Protein AF-A0A7R7GHZ4-F1 (afdb_monomer_lite)

Sequence (107 aa):
MAALLIYTATTDADGTLGGLQREGMPERIGSTFHAAIRAMEWCSSDPLCIEGAMATAQGLSLAACHACLLAPETSCEEFNSLLDRAMLVGTPDAPEIGFFTSILKGD

Structure (mmCIF, N/CA/C/O backbone):
data_AF-A0A7R7GHZ4-F1
#
_entry.id   AF-A0A7R7GHZ4-F1
#
loop_
_atom_site.group_PDB
_atom_site.id
_atom_site.type_symbol
_atom_site.label_atom_id
_atom_site.label_alt_id
_atom_site.label_comp_id
_atom_site.label_asym_id
_atom_site.label_entity_id
_atom_site.label_seq_id
_atom_site.pdbx_PDB_ins_code
_atom_site.Cartn_x
_atom_site.Cartn_y
_atom_site.Cartn_z
_atom_site.occupancy
_atom_site.B_iso_or_equiv
_atom_site.auth_seq_id
_atom_site.auth_comp_id
_atom_site.auth_asym_id
_atom_site.auth_atom_id
_atom_site.pdbx_PDB_model_num
ATOM 1 N N . MET A 1 1 ? -9.765 -16.933 5.342 1.00 57.50 1 MET A N 1
ATOM 2 C CA . MET A 1 1 ? -10.580 -15.699 5.293 1.00 57.50 1 MET A CA 1
ATOM 3 C C . MET A 1 1 ? -9.935 -14.715 6.256 1.00 57.50 1 MET A C 1
ATOM 5 O O . MET A 1 1 ? -9.653 -15.132 7.372 1.00 57.50 1 MET A O 1
ATOM 9 N N . ALA A 1 2 ? -9.617 -13.495 5.820 1.00 85.06 2 ALA A N 1
ATOM 10 C CA . ALA A 1 2 ? -8.955 -12.475 6.641 1.00 85.06 2 ALA A CA 1
ATOM 11 C C . ALA A 1 2 ? -9.908 -11.294 6.883 1.00 85.06 2 ALA A C 1
ATOM 13 O O . ALA A 1 2 ? -10.791 -11.049 6.062 1.00 85.06 2 ALA A O 1
ATOM 14 N N . ALA A 1 3 ? -9.741 -10.587 8.001 1.00 84.06 3 ALA A N 1
ATOM 15 C CA . ALA A 1 3 ? -10.521 -9.404 8.358 1.00 84.06 3 ALA A CA 1
ATOM 16 C C . ALA A 1 3 ? -9.602 -8.325 8.947 1.00 84.06 3 ALA A C 1
ATOM 18 O O . ALA A 1 3 ? -8.593 -8.651 9.572 1.00 84.06 3 ALA A O 1
ATOM 19 N N . LEU A 1 4 ? -9.970 -7.055 8.761 1.00 83.25 4 LEU A N 1
ATOM 20 C CA . LEU A 1 4 ? -9.281 -5.898 9.331 1.00 83.25 4 LEU A CA 1
ATOM 21 C C . LEU A 1 4 ? -10.152 -5.287 10.436 1.00 83.25 4 LEU A C 1
ATOM 23 O O . LEU A 1 4 ? -11.319 -4.977 10.197 1.00 83.25 4 LEU A O 1
ATOM 27 N N . LEU A 1 5 ? -9.588 -5.099 11.630 1.00 84.38 5 LEU A N 1
ATOM 28 C CA . LEU A 1 5 ? -10.246 -4.406 12.738 1.00 84.38 5 LEU A CA 1
ATOM 29 C C . LEU A 1 5 ? -9.640 -3.012 12.901 1.00 84.38 5 LEU A C 1
ATOM 31 O O . LEU A 1 5 ? -8.476 -2.881 13.273 1.00 84.38 5 LEU A O 1
ATOM 35 N N . ILE A 1 6 ? -10.448 -1.979 12.669 1.00 81.62 6 ILE A N 1
ATOM 36 C CA . ILE A 1 6 ? -10.075 -0.587 12.933 1.00 81.62 6 ILE A CA 1
ATOM 37 C C . ILE A 1 6 ? -10.665 -0.193 14.284 1.00 81.62 6 ILE A C 1
ATOM 39 O O . ILE A 1 6 ? -11.884 -0.173 14.458 1.00 81.62 6 ILE A O 1
ATOM 43 N N . TYR A 1 7 ? -9.801 0.122 15.242 1.00 81.88 7 TYR A N 1
ATOM 44 C CA . TYR A 1 7 ? -10.196 0.594 16.564 1.00 81.88 7 TYR A CA 1
ATOM 45 C C . TYR A 1 7 ? -9.227 1.674 17.043 1.00 81.88 7 TYR A C 1
ATOM 47 O O . TYR A 1 7 ? -8.093 1.764 16.581 1.00 81.88 7 TYR A O 1
ATOM 55 N N . THR A 1 8 ? -9.677 2.496 17.983 1.00 79.88 8 THR A N 1
ATOM 56 C CA . THR A 1 8 ? -8.851 3.521 18.626 1.00 79.88 8 THR A CA 1
ATOM 57 C C . THR A 1 8 ? -8.747 3.195 20.106 1.00 79.88 8 THR A C 1
ATOM 59 O O . THR A 1 8 ? -9.771 3.021 20.771 1.00 79.88 8 THR A O 1
ATOM 62 N N . ALA A 1 9 ? -7.525 3.086 20.625 1.00 71.31 9 ALA A N 1
ATOM 63 C CA . ALA A 1 9 ? -7.297 2.814 22.036 1.00 71.31 9 ALA A CA 1
ATOM 64 C C . ALA A 1 9 ? -7.454 4.107 22.854 1.00 71.31 9 ALA A C 1
ATOM 66 O O . ALA A 1 9 ? -6.620 4.997 22.771 1.00 71.31 9 ALA A O 1
ATOM 67 N N . THR A 1 10 ? -8.502 4.149 23.683 1.00 64.12 10 THR A N 1
ATOM 68 C CA . THR A 1 10 ? -8.779 5.163 24.723 1.00 64.12 10 THR A CA 1
ATOM 69 C C . THR A 1 10 ? -9.083 6.595 24.241 1.00 64.12 10 THR A C 1
ATOM 71 O O . THR A 1 10 ? -8.687 7.024 23.164 1.00 64.12 10 THR A O 1
ATOM 74 N N . THR A 1 11 ? -9.840 7.333 25.055 1.00 59.22 11 THR A N 1
ATOM 75 C CA . THR A 1 11 ? -9.938 8.798 25.005 1.00 59.22 11 THR A CA 1
ATOM 76 C C . THR A 1 11 ? -8.931 9.360 26.006 1.00 59.22 11 THR A C 1
ATOM 78 O O . THR A 1 11 ? -9.234 9.429 27.198 1.00 59.22 11 THR A O 1
ATOM 81 N N . ASP A 1 12 ? -7.729 9.704 25.563 1.00 60.38 12 ASP A N 1
ATOM 82 C CA . ASP A 1 12 ? -6.770 10.473 26.353 1.00 60.38 12 ASP A CA 1
ATOM 83 C C . ASP A 1 12 ? -6.995 11.986 26.166 1.00 60.38 12 ASP A C 1
ATOM 85 O O . ASP A 1 12 ? -7.823 12.437 25.369 1.00 60.38 12 ASP A O 1
ATOM 89 N N . ALA A 1 13 ? -6.329 12.788 26.999 1.00 56.69 13 ALA A N 1
ATOM 90 C CA . ALA A 1 13 ? -6.589 14.222 27.144 1.00 56.69 13 ALA A CA 1
ATOM 91 C C . ALA A 1 13 ? -6.185 15.071 25.918 1.00 56.69 13 ALA A C 1
ATOM 93 O O . ALA A 1 13 ? -6.602 16.226 25.831 1.00 56.69 13 ALA A O 1
ATOM 94 N N . ASP A 1 14 ? -5.435 14.498 24.970 1.00 63.31 14 ASP A N 1
ATOM 95 C CA . ASP A 1 14 ? -4.867 15.194 23.806 1.00 63.31 14 ASP A CA 1
ATOM 96 C C . ASP A 1 14 ? -5.714 15.069 22.522 1.00 63.31 14 ASP A C 1
ATOM 98 O O . ASP A 1 14 ? -5.393 15.674 21.498 1.00 63.31 14 ASP A O 1
ATOM 102 N N . GLY A 1 15 ? -6.853 14.370 22.581 1.00 60.00 15 GLY A N 1
ATO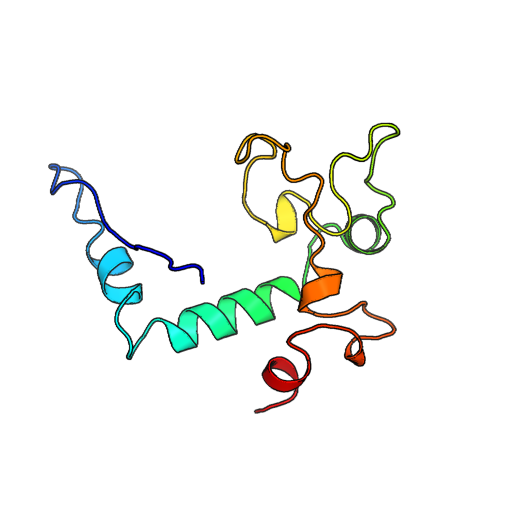M 103 C CA . GLY A 1 15 ? -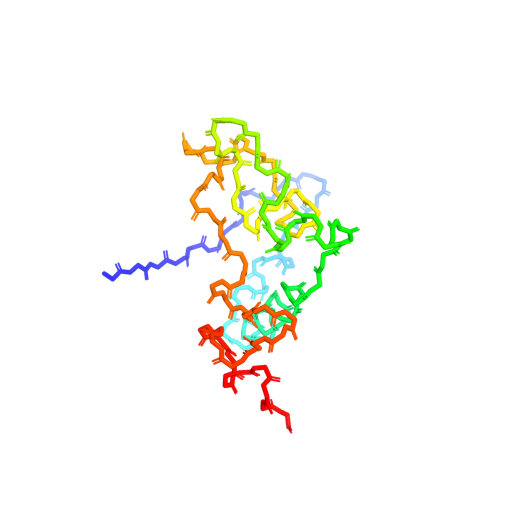7.876 14.400 21.536 1.00 60.00 15 GLY A CA 1
ATOM 104 C C . GLY A 1 15 ? -8.362 13.022 21.104 1.00 60.00 15 GLY A C 1
ATOM 105 O O . GLY A 1 15 ? -7.657 12.023 21.144 1.00 60.00 15 GLY A O 1
ATOM 106 N N . THR A 1 16 ? -9.611 12.952 20.644 1.00 68.06 16 THR A N 1
ATOM 107 C CA . THR A 1 16 ? -10.177 11.683 20.185 1.00 68.06 16 THR A CA 1
ATOM 108 C C . THR A 1 16 ? -9.708 11.385 18.760 1.00 68.06 16 THR A C 1
ATOM 110 O O . THR A 1 16 ? -10.070 12.115 17.836 1.00 68.06 16 THR A O 1
ATOM 113 N N . LEU A 1 17 ? -9.057 10.242 18.527 1.00 73.56 17 LEU A N 1
ATOM 114 C CA . LEU A 1 17 ? -8.887 9.664 17.180 1.00 73.56 17 LEU A CA 1
ATOM 115 C C . LEU A 1 17 ? -10.220 9.165 16.573 1.00 73.56 17 LEU A C 1
ATOM 117 O O . LEU A 1 17 ? -10.237 8.382 15.627 1.00 73.56 17 LEU A O 1
ATOM 121 N N . GLY A 1 18 ? -11.369 9.631 17.077 1.00 77.44 18 GLY A N 1
ATOM 122 C CA . GLY A 1 18 ? -12.702 9.216 16.639 1.00 77.44 18 GLY A CA 1
ATOM 123 C C . GLY A 1 18 ? -12.980 9.487 15.157 1.00 77.44 18 GLY A C 1
ATOM 124 O O . GLY A 1 18 ? -13.809 8.806 14.563 1.00 77.44 18 GLY A O 1
ATOM 125 N N . GLY A 1 19 ? -12.268 10.431 14.528 1.00 82.12 19 GLY A N 1
ATOM 126 C CA . GLY A 1 19 ? -12.291 10.602 13.071 1.00 82.12 19 GLY A CA 1
ATOM 127 C C . GLY A 1 19 ? -11.784 9.364 12.324 1.00 82.12 19 GLY A C 1
ATOM 128 O O . GLY A 1 19 ? -12.416 8.934 11.366 1.00 82.12 19 GLY A O 1
ATOM 129 N N . LEU A 1 20 ? -10.717 8.732 12.820 1.00 81.44 20 LEU A N 1
ATOM 130 C CA . LEU A 1 20 ? -10.136 7.525 12.231 1.00 81.44 20 LEU A CA 1
ATOM 131 C C . LEU A 1 20 ? -11.059 6.313 12.396 1.00 81.44 20 LEU A C 1
ATOM 133 O O . LEU A 1 20 ? -11.286 5.570 11.447 1.00 81.44 20 LEU A O 1
ATOM 137 N N . GLN A 1 21 ? -11.670 6.155 13.576 1.00 85.38 21 GLN A N 1
ATOM 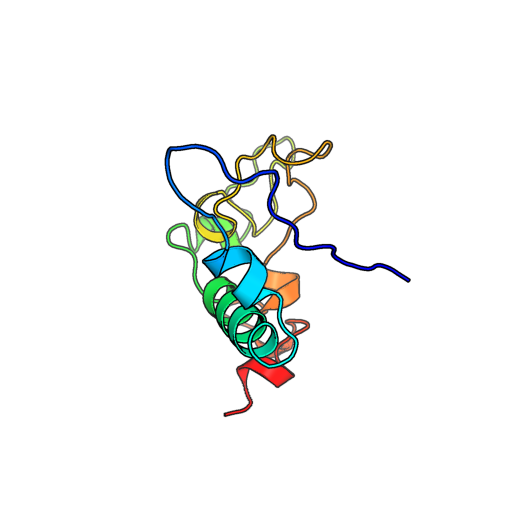138 C CA . GLN A 1 21 ? -12.696 5.129 13.791 1.00 85.38 21 GLN A CA 1
ATOM 139 C C . GLN A 1 21 ? -13.895 5.325 12.849 1.00 85.38 21 GLN A C 1
ATOM 141 O O . GLN A 1 21 ? -14.434 4.354 12.321 1.00 85.38 21 GLN A O 1
ATOM 146 N N . ARG A 1 22 ? -14.285 6.579 12.590 1.00 86.81 22 ARG A N 1
ATOM 147 C CA . ARG A 1 22 ? -15.363 6.921 11.655 1.00 86.81 22 ARG A CA 1
ATOM 148 C C . ARG A 1 22 ? -15.011 6.617 10.197 1.00 86.81 22 ARG A C 1
ATOM 150 O O . ARG A 1 22 ? -15.916 6.306 9.432 1.00 86.81 22 ARG A O 1
ATOM 157 N N . GLU A 1 23 ? -13.744 6.690 9.784 1.00 89.25 23 GLU A N 1
ATOM 158 C CA . GLU A 1 23 ? -13.324 6.226 8.446 1.00 89.25 23 GLU A CA 1
ATOM 159 C C . GLU A 1 23 ? -13.530 4.717 8.260 1.00 89.25 23 GLU A C 1
ATOM 161 O O . GLU A 1 23 ? -13.710 4.259 7.136 1.00 89.25 23 GLU A O 1
ATOM 166 N N . GLY A 1 24 ? -13.578 3.947 9.352 1.00 88.44 24 GLY A N 1
ATOM 167 C CA . GLY A 1 24 ? -13.876 2.516 9.318 1.00 88.44 24 GLY A CA 1
ATOM 168 C C . GLY A 1 24 ? -15.347 2.163 9.053 1.00 88.44 24 GLY A C 1
ATOM 169 O O . GLY A 1 24 ? -15.664 0.983 8.921 1.00 88.44 24 GLY A O 1
ATOM 170 N N . MET A 1 25 ? -16.258 3.145 8.996 1.00 90.50 25 MET A N 1
ATOM 171 C CA . MET A 1 25 ? -17.684 2.902 8.739 1.00 90.50 25 MET A CA 1
ATOM 172 C C . MET A 1 25 ? -17.924 2.440 7.289 1.00 90.50 25 MET A C 1
ATOM 174 O O . MET A 1 25 ? -17.273 2.975 6.385 1.00 90.50 25 MET A O 1
ATOM 178 N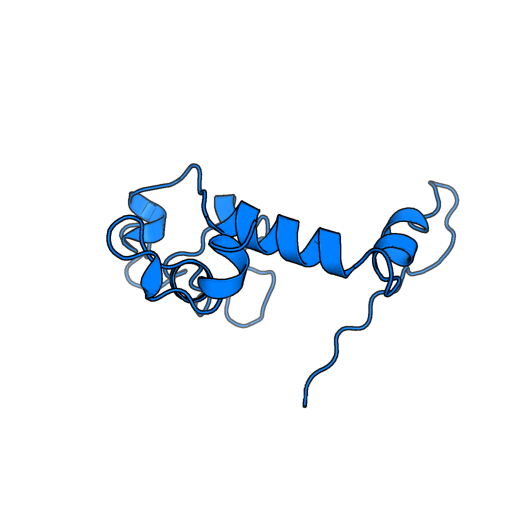 N . PRO A 1 26 ? -18.866 1.507 7.028 1.00 91.25 26 PRO A N 1
ATOM 179 C CA . PRO A 1 26 ? -19.124 0.970 5.686 1.00 91.25 26 PRO A CA 1
ATOM 180 C C . PRO A 1 26 ? -19.362 2.038 4.612 1.00 91.25 26 PRO A C 1
ATOM 182 O O . PRO A 1 26 ? -18.913 1.889 3.479 1.00 91.25 26 PRO A O 1
ATOM 185 N N . GLU A 1 27 ? -20.017 3.141 4.974 1.00 93.31 27 GLU A N 1
ATOM 186 C CA . GLU A 1 27 ? -20.358 4.235 4.062 1.00 93.31 27 GLU A CA 1
ATOM 187 C C . GLU A 1 27 ? -19.146 5.103 3.683 1.00 93.31 27 GLU A C 1
ATOM 189 O O . GLU A 1 27 ? -19.231 5.908 2.758 1.00 93.31 27 GLU A O 1
ATOM 194 N N . ARG A 1 28 ? -18.024 4.978 4.407 1.00 91.44 28 ARG A N 1
ATOM 195 C CA . ARG A 1 28 ? -16.838 5.845 4.271 1.00 91.44 28 ARG A CA 1
ATOM 196 C C . ARG A 1 28 ? -15.609 5.071 3.815 1.00 91.44 28 ARG A C 1
ATOM 198 O O . ARG A 1 28 ? -14.894 5.529 2.922 1.00 91.44 28 ARG A O 1
ATOM 205 N N . ILE A 1 29 ? -15.431 3.861 4.343 1.00 92.38 29 ILE A N 1
ATOM 206 C CA . ILE A 1 29 ? -14.240 3.035 4.134 1.00 92.38 29 ILE A CA 1
ATOM 207 C C . ILE A 1 29 ? -13.974 2.734 2.654 1.00 92.38 29 ILE A C 1
ATOM 209 O O . ILE A 1 29 ? -12.820 2.712 2.237 1.00 92.38 29 ILE A O 1
ATOM 213 N N . GLY A 1 30 ? -15.023 2.578 1.837 1.00 92.62 30 GLY A N 1
ATOM 214 C CA . GLY A 1 30 ? -14.879 2.354 0.398 1.00 92.62 30 GLY A CA 1
ATOM 215 C C . GLY A 1 30 ? -14.101 3.479 -0.287 1.00 92.62 30 GLY A C 1
ATOM 216 O O . GLY A 1 30 ? -13.128 3.215 -0.989 1.00 92.62 30 GLY A O 1
ATOM 217 N N . SER A 1 31 ? -14.466 4.738 -0.020 1.00 92.75 31 SER A N 1
ATOM 218 C CA . SER A 1 31 ? -13.781 5.904 -0.598 1.00 92.75 31 SER A CA 1
ATOM 219 C C . SER A 1 31 ? -12.307 5.977 -0.186 1.00 92.75 31 SER A C 1
ATOM 221 O O . SER A 1 31 ? -11.445 6.246 -1.022 1.00 92.75 31 SER A O 1
ATOM 223 N N . THR A 1 32 ? -12.009 5.631 1.068 1.00 91.69 32 THR A N 1
ATOM 224 C CA . THR A 1 32 ? -10.647 5.545 1.603 1.00 91.69 32 THR A CA 1
ATOM 225 C C . THR A 1 32 ? -9.833 4.463 0.900 1.00 91.69 32 THR A C 1
ATOM 227 O O . THR A 1 32 ? -8.696 4.717 0.513 1.00 91.69 32 THR A O 1
ATOM 230 N N . PHE A 1 33 ? -10.410 3.280 0.664 1.00 91.12 33 PHE A N 1
ATOM 231 C CA . PHE A 1 33 ? -9.749 2.218 -0.100 1.00 91.12 33 PHE A CA 1
ATOM 232 C C . PHE A 1 33 ? -9.474 2.629 -1.548 1.00 91.12 33 PHE A C 1
ATOM 234 O O . PHE A 1 33 ? -8.360 2.432 -2.024 1.00 91.12 33 PHE A O 1
ATOM 241 N N . HIS A 1 34 ? -10.441 3.239 -2.242 1.00 93.38 34 HIS A N 1
ATOM 242 C CA . HIS A 1 34 ? -10.226 3.736 -3.606 1.00 93.38 34 HIS A CA 1
ATOM 243 C C . HIS A 1 34 ? -9.104 4.779 -3.660 1.00 93.38 34 HIS A C 1
ATOM 245 O O . HIS A 1 34 ? -8.234 4.699 -4.526 1.00 93.38 34 HIS A O 1
ATOM 251 N N . ALA A 1 35 ? -9.097 5.732 -2.725 1.00 92.94 35 ALA A N 1
ATOM 252 C CA . ALA A 1 35 ? -8.048 6.741 -2.635 1.00 92.94 35 ALA A CA 1
ATOM 253 C C . ALA A 1 35 ? -6.676 6.119 -2.337 1.00 92.94 35 ALA A C 1
ATOM 255 O O . ALA A 1 35 ? -5.693 6.496 -2.968 1.00 92.94 35 ALA A O 1
ATOM 256 N N . ALA A 1 36 ? -6.610 5.137 -1.431 1.00 92.31 36 ALA A N 1
ATOM 257 C CA . ALA A 1 36 ? -5.378 4.419 -1.120 1.00 92.31 36 ALA A CA 1
ATOM 258 C C . ALA A 1 36 ? -4.839 3.654 -2.338 1.00 92.31 36 ALA A C 1
ATOM 260 O O . ALA A 1 36 ? -3.652 3.743 -2.625 1.00 92.31 36 ALA A O 1
ATOM 261 N N . ILE A 1 37 ? -5.699 2.962 -3.096 1.00 93.75 37 ILE A N 1
ATOM 262 C CA . ILE A 1 37 ? -5.292 2.252 -4.319 1.00 93.75 37 ILE A CA 1
ATOM 263 C C . ILE A 1 37 ? -4.761 3.241 -5.369 1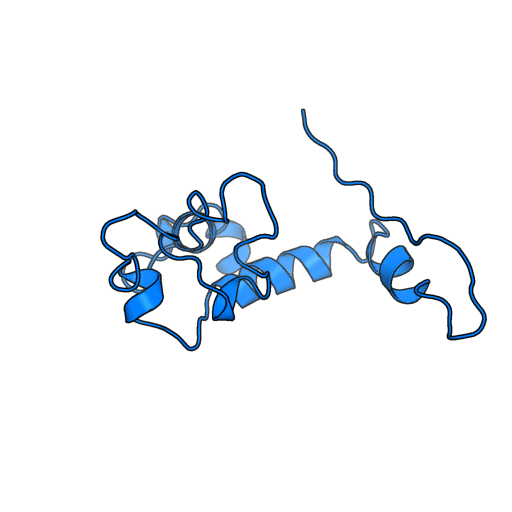.00 93.75 37 ILE A C 1
ATOM 265 O O . ILE A 1 37 ? -3.690 3.001 -5.917 1.00 93.75 37 ILE A O 1
ATOM 269 N N . ARG A 1 38 ? -5.447 4.371 -5.608 1.00 93.81 38 ARG A N 1
ATOM 270 C CA . ARG A 1 38 ? -4.962 5.413 -6.538 1.00 93.81 38 ARG A CA 1
ATOM 271 C C . ARG A 1 38 ? -3.647 6.039 -6.082 1.00 93.81 38 ARG A C 1
ATOM 273 O O . ARG A 1 38 ? -2.768 6.296 -6.895 1.00 93.81 38 ARG A O 1
ATOM 280 N N . ALA A 1 39 ? -3.466 6.251 -4.778 1.00 93.31 39 ALA A N 1
ATOM 281 C CA . ALA A 1 39 ? -2.208 6.770 -4.245 1.00 93.31 39 ALA A CA 1
ATOM 282 C C . ALA A 1 39 ? -1.020 5.849 -4.574 1.00 93.31 39 ALA A C 1
ATOM 284 O O . ALA A 1 39 ? 0.077 6.341 -4.825 1.00 93.31 39 ALA A O 1
ATOM 285 N N . MET A 1 40 ? -1.246 4.532 -4.654 1.00 93.25 40 MET A N 1
ATOM 286 C CA . MET A 1 40 ? -0.206 3.572 -5.030 1.00 93.25 40 MET A CA 1
ATOM 287 C C . MET A 1 40 ? 0.214 3.660 -6.503 1.00 93.25 40 MET A C 1
ATOM 289 O O . MET A 1 40 ? 1.252 3.089 -6.830 1.00 93.25 40 MET A O 1
ATOM 293 N N . GLU A 1 41 ? -0.511 4.369 -7.381 1.00 92.44 41 GLU A N 1
ATOM 294 C CA . GLU A 1 41 ? -0.102 4.604 -8.780 1.00 92.44 41 GLU A CA 1
ATOM 295 C C . GLU A 1 41 ? 1.169 5.463 -8.867 1.00 92.44 41 GLU A C 1
ATOM 297 O O . GLU A 1 41 ? 1.958 5.315 -9.798 1.00 92.44 41 GLU A O 1
ATOM 302 N N . TRP A 1 42 ? 1.438 6.296 -7.857 1.00 92.44 42 TRP A N 1
ATOM 303 C CA . TRP A 1 42 ? 2.555 7.239 -7.857 1.00 92.44 42 TRP A CA 1
ATOM 304 C C . TRP A 1 42 ? 3.557 6.994 -6.728 1.00 92.44 42 TRP A C 1
ATOM 306 O O . TRP A 1 42 ? 3.191 6.778 -5.575 1.00 92.44 42 TRP A O 1
ATOM 316 N N . CYS A 1 43 ? 4.848 7.099 -7.047 1.00 93.00 43 CYS A N 1
ATOM 317 C CA . CYS A 1 43 ? 5.920 7.143 -6.061 1.00 93.00 43 CYS A CA 1
ATOM 318 C C . CYS A 1 43 ? 6.934 8.223 -6.444 1.00 93.00 43 CYS A C 1
ATOM 320 O O . CYS A 1 43 ? 7.407 8.284 -7.575 1.00 93.00 43 CYS A O 1
ATOM 322 N N . SER A 1 44 ? 7.336 9.062 -5.487 1.00 93.56 44 SER A N 1
ATOM 323 C CA . SER A 1 44 ? 8.364 10.087 -5.728 1.00 93.56 44 SER A CA 1
ATOM 324 C C . SER A 1 44 ? 9.764 9.509 -5.971 1.00 93.56 44 SER A C 1
ATOM 326 O O . SER A 1 44 ? 10.662 10.240 -6.376 1.00 93.56 44 SER A O 1
ATOM 328 N N . SER A 1 45 ? 9.955 8.213 -5.705 1.00 91.62 45 SER A N 1
ATOM 329 C CA . SER A 1 45 ? 11.201 7.478 -5.956 1.00 91.62 45 SER A CA 1
ATOM 330 C C . SER A 1 45 ? 11.185 6.707 -7.281 1.00 91.62 45 SER A C 1
ATOM 332 O O . SER A 1 45 ? 12.099 5.925 -7.544 1.00 91.62 45 SER A O 1
ATOM 334 N N . ASP A 1 46 ? 10.159 6.887 -8.113 1.00 91.69 46 ASP A N 1
ATOM 335 C CA . ASP A 1 46 ? 10.169 6.342 -9.468 1.00 91.69 46 ASP A CA 1
ATOM 336 C C . ASP A 1 46 ? 11.212 7.046 -10.349 1.00 91.69 46 ASP A C 1
ATOM 338 O O . ASP A 1 46 ? 11.443 8.248 -10.189 1.00 91.69 46 ASP A O 1
ATOM 342 N N . PRO A 1 47 ? 11.854 6.320 -11.286 1.00 90.62 47 PRO A N 1
ATOM 343 C CA . PRO A 1 47 ? 11.593 4.923 -11.664 1.00 90.62 47 PRO A CA 1
ATOM 344 C C . PRO A 1 47 ? 12.320 3.877 -10.801 1.00 90.62 47 PRO A C 1
ATOM 346 O O . PRO A 1 47 ? 11.998 2.695 -10.868 1.00 90.62 47 PRO A O 1
ATOM 349 N N . LEU A 1 48 ? 13.259 4.295 -9.946 1.00 87.38 48 LEU A N 1
ATOM 350 C CA . LEU A 1 48 ? 14.117 3.381 -9.180 1.00 87.38 48 LEU A CA 1
ATOM 351 C C . LEU A 1 48 ? 13.319 2.422 -8.288 1.00 87.38 48 LEU A C 1
ATOM 353 O O . LEU A 1 48 ? 13.713 1.268 -8.111 1.00 87.38 48 LEU A O 1
ATOM 357 N N . CYS A 1 49 ? 12.212 2.904 -7.718 1.00 89.06 49 CYS A N 1
ATOM 358 C CA . CYS A 1 49 ? 11.306 2.086 -6.924 1.00 89.06 49 CYS A CA 1
ATOM 359 C C . CYS A 1 49 ? 10.616 1.026 -7.790 1.00 89.06 49 CYS A C 1
ATOM 361 O O . CYS A 1 49 ? 10.784 -0.161 -7.530 1.00 89.06 49 CYS A O 1
ATOM 363 N N . ILE A 1 50 ? 9.866 1.432 -8.820 1.00 89.88 50 ILE A N 1
ATOM 364 C CA . ILE A 1 50 ? 9.048 0.493 -9.600 1.00 89.88 50 ILE A CA 1
ATOM 365 C C . ILE A 1 50 ? 9.859 -0.478 -10.469 1.00 89.88 50 ILE A C 1
ATOM 367 O O . ILE A 1 50 ? 9.396 -1.581 -10.740 1.00 89.88 50 ILE A O 1
ATOM 371 N N . GLU A 1 51 ? 11.086 -0.121 -10.848 1.00 85.25 51 GLU A N 1
ATOM 372 C CA . GLU A 1 51 ? 12.014 -1.019 -11.549 1.00 85.25 51 GLU A CA 1
ATOM 373 C C . GLU A 1 51 ? 12.722 -2.011 -10.606 1.00 85.25 51 GLU A C 1
ATOM 375 O O . GLU A 1 51 ? 13.467 -2.877 -11.062 1.00 85.25 51 GLU A O 1
ATOM 380 N N . GLY A 1 52 ? 12.535 -1.885 -9.284 1.00 75.25 52 GLY A N 1
ATOM 381 C CA . GLY A 1 52 ? 13.229 -2.705 -8.286 1.00 75.25 52 GLY A CA 1
ATOM 382 C C . GLY A 1 52 ? 14.729 -2.409 -8.181 1.00 75.25 52 GLY A C 1
ATOM 383 O O . GLY A 1 52 ? 15.459 -3.136 -7.513 1.00 75.25 52 GLY A O 1
ATOM 384 N N . ALA A 1 53 ? 15.206 -1.328 -8.805 1.00 66.75 53 ALA A N 1
ATOM 385 C CA . ALA A 1 53 ? 16.613 -0.930 -8.810 1.00 66.75 53 ALA A CA 1
ATOM 386 C C . ALA A 1 53 ? 17.096 -0.397 -7.447 1.00 66.75 53 ALA A C 1
ATOM 388 O O . ALA A 1 53 ? 18.301 -0.310 -7.209 1.00 66.75 53 ALA A O 1
ATOM 389 N N . MET A 1 54 ? 16.171 -0.049 -6.543 1.00 61.88 54 MET A N 1
ATOM 390 C CA . MET A 1 54 ? 16.481 0.273 -5.144 1.00 61.88 54 MET A CA 1
ATOM 391 C C . MET A 1 54 ? 16.716 -0.962 -4.267 1.00 61.88 54 MET A C 1
ATOM 393 O O . MET A 1 54 ? 17.249 -0.812 -3.165 1.00 61.88 54 MET A O 1
ATOM 397 N N . ALA A 1 55 ? 16.345 -2.162 -4.727 1.00 61.59 55 ALA A N 1
ATOM 398 C CA . ALA A 1 55 ? 16.549 -3.379 -3.957 1.00 61.59 55 ALA A CA 1
ATOM 399 C C . ALA A 1 55 ? 18.057 -3.616 -3.794 1.00 61.59 55 ALA A C 1
ATOM 401 O O . ALA A 1 55 ? 18.793 -3.856 -4.754 1.00 61.59 55 ALA A O 1
ATOM 402 N N . THR A 1 56 ? 18.546 -3.518 -2.559 1.00 58.53 56 THR A N 1
ATOM 403 C CA . THR A 1 56 ? 19.939 -3.856 -2.243 1.00 58.53 56 THR A CA 1
ATOM 404 C C . THR A 1 56 ? 20.184 -5.351 -2.482 1.00 58.53 56 THR A C 1
ATOM 406 O O . THR A 1 56 ? 19.248 -6.129 -2.657 1.00 58.53 56 THR A O 1
ATOM 409 N N . ALA A 1 57 ? 21.444 -5.798 -2.430 1.00 57.16 57 ALA A N 1
ATOM 410 C CA . ALA A 1 57 ? 21.829 -7.204 -2.630 1.00 57.16 57 ALA A CA 1
ATOM 411 C C . ALA A 1 57 ? 21.107 -8.225 -1.714 1.00 57.16 57 ALA A C 1
ATOM 413 O O . ALA A 1 57 ? 21.229 -9.428 -1.924 1.00 57.16 57 ALA A O 1
ATOM 414 N N . GLN A 1 58 ? 20.377 -7.753 -0.698 1.00 57.91 58 GLN A N 1
ATOM 415 C CA . GLN A 1 58 ? 19.597 -8.543 0.257 1.00 57.91 58 GLN A CA 1
ATOM 416 C C . GLN A 1 58 ? 18.081 -8.533 -0.031 1.00 57.91 58 GLN A C 1
ATOM 418 O O . GLN A 1 58 ? 17.330 -9.121 0.738 1.00 57.91 58 GLN A O 1
ATOM 423 N N . GLY A 1 59 ? 17.620 -7.903 -1.122 1.00 55.56 59 GLY A N 1
ATOM 424 C CA . GLY A 1 59 ? 16.204 -7.902 -1.515 1.00 55.56 59 GLY A CA 1
ATOM 425 C C . GLY A 1 59 ? 15.313 -7.060 -0.600 1.00 55.56 59 GLY A C 1
ATOM 426 O O . GLY A 1 59 ? 14.152 -7.396 -0.380 1.00 55.56 59 GLY A O 1
ATOM 427 N N . LEU A 1 60 ? 15.862 -5.987 -0.027 1.00 60.78 60 LEU A N 1
ATOM 428 C CA . LEU A 1 60 ? 15.116 -5.089 0.849 1.00 60.78 60 LEU A CA 1
ATOM 429 C C . LEU A 1 60 ? 14.147 -4.258 -0.001 1.00 60.78 60 LEU A C 1
ATOM 431 O O . LEU A 1 60 ? 14.490 -3.178 -0.480 1.00 60.78 60 LEU A O 1
ATOM 435 N N . SER A 1 61 ? 12.933 -4.795 -0.135 1.00 64.38 61 SER A N 1
ATOM 436 C CA . SER A 1 61 ? 11.750 -4.246 -0.815 1.00 64.38 61 SER A CA 1
ATOM 437 C C . SER A 1 61 ? 11.807 -4.303 -2.350 1.00 64.38 61 SER A C 1
ATOM 439 O O . SER A 1 61 ? 12.772 -3.857 -2.964 1.00 64.38 61 SER A O 1
ATOM 441 N N . LEU A 1 62 ? 10.759 -4.863 -2.974 1.00 79.25 62 LEU A N 1
ATOM 442 C CA . LEU A 1 62 ? 10.551 -4.839 -4.430 1.00 79.25 62 LEU A CA 1
ATOM 443 C C . LEU A 1 62 ? 10.110 -3.422 -4.853 1.00 79.25 62 LEU A C 1
ATOM 445 O O . LEU A 1 62 ? 10.680 -2.423 -4.413 1.00 79.25 62 LEU A O 1
ATOM 449 N N . ALA A 1 63 ? 9.051 -3.287 -5.652 1.00 84.12 63 ALA A N 1
ATOM 450 C CA . ALA A 1 63 ? 8.439 -1.997 -5.964 1.00 84.12 63 ALA A CA 1
ATOM 451 C C . ALA A 1 63 ? 7.633 -1.421 -4.779 1.00 84.12 63 ALA A C 1
ATOM 453 O O . ALA A 1 63 ? 6.465 -1.057 -4.922 1.00 84.12 63 ALA A O 1
ATOM 454 N N . ALA A 1 64 ? 8.225 -1.361 -3.585 1.00 87.81 64 ALA A N 1
ATOM 455 C CA . ALA A 1 64 ? 7.587 -0.833 -2.387 1.00 87.81 64 ALA A CA 1
ATOM 456 C C . ALA A 1 64 ? 8.611 -0.186 -1.444 1.00 87.81 64 ALA A C 1
ATOM 458 O O . ALA A 1 64 ? 9.244 -0.857 -0.643 1.00 87.81 64 ALA A O 1
ATOM 459 N N . CYS A 1 65 ? 8.779 1.133 -1.520 1.00 87.44 65 CYS A N 1
ATOM 460 C CA . CYS A 1 65 ? 9.675 1.883 -0.639 1.00 87.44 65 CYS A CA 1
ATOM 461 C C . CYS A 1 65 ? 8.899 2.717 0.392 1.00 87.44 65 CYS A C 1
ATOM 463 O O . CYS A 1 65 ? 7.669 2.816 0.356 1.00 87.44 65 CYS A O 1
ATOM 465 N N . HIS A 1 66 ? 9.625 3.397 1.283 1.00 87.81 66 HIS A N 1
ATOM 466 C CA . HIS A 1 66 ? 9.023 4.317 2.249 1.00 87.81 66 HIS A CA 1
ATOM 467 C C . HIS A 1 66 ? 8.167 5.414 1.588 1.00 87.81 66 HIS A C 1
ATOM 469 O O . HIS A 1 66 ? 7.140 5.797 2.139 1.00 87.81 66 HIS A O 1
ATOM 475 N N . ALA A 1 67 ? 8.543 5.897 0.398 1.00 89.81 67 ALA A N 1
ATOM 476 C CA . ALA A 1 67 ? 7.826 6.983 -0.266 1.00 89.81 67 ALA A CA 1
ATOM 477 C C . ALA A 1 67 ? 6.421 6.590 -0.757 1.00 89.81 67 ALA A C 1
ATOM 479 O O . ALA A 1 67 ? 5.535 7.439 -0.745 1.00 89.81 67 ALA A O 1
ATOM 480 N N . CYS A 1 68 ? 6.201 5.332 -1.161 1.00 90.81 68 CYS A N 1
ATOM 481 C CA . CYS A 1 68 ? 4.870 4.858 -1.557 1.00 90.81 68 CYS A CA 1
ATOM 482 C C . CYS A 1 68 ? 4.104 4.192 -0.408 1.00 90.81 68 CYS A C 1
ATOM 484 O O . CYS A 1 68 ? 2.890 4.332 -0.332 1.00 90.81 68 CYS A O 1
ATOM 486 N N . LEU A 1 69 ? 4.786 3.474 0.491 1.00 88.12 69 LEU A N 1
ATOM 487 C CA . LEU A 1 69 ? 4.125 2.779 1.600 1.00 88.12 69 LEU A CA 1
ATOM 488 C C . LEU A 1 69 ? 3.794 3.703 2.774 1.00 88.12 69 LEU A C 1
ATOM 490 O O . LEU A 1 69 ? 2.889 3.400 3.546 1.00 88.12 69 LEU A O 1
ATOM 494 N N . LEU A 1 70 ? 4.576 4.772 2.966 1.00 88.81 70 LEU A N 1
ATOM 495 C CA . LEU A 1 70 ? 4.570 5.607 4.174 1.00 88.81 70 LEU A CA 1
ATOM 496 C C . LEU A 1 70 ? 4.725 4.804 5.481 1.00 88.81 70 LEU A C 1
ATOM 498 O O . LEU A 1 70 ? 4.384 5.281 6.562 1.00 88.81 70 LEU A O 1
ATOM 502 N N . ALA A 1 71 ? 5.282 3.595 5.392 1.00 86.81 71 ALA A N 1
ATOM 503 C CA . ALA A 1 71 ? 5.565 2.716 6.516 1.00 86.81 71 ALA A CA 1
ATOM 504 C C . ALA A 1 71 ? 7.086 2.594 6.716 1.00 86.81 71 ALA A C 1
ATOM 506 O O . ALA A 1 71 ? 7.829 2.530 5.729 1.00 86.81 71 ALA A O 1
ATOM 507 N N . PRO A 1 72 ? 7.584 2.571 7.966 1.00 85.19 72 PRO A N 1
ATOM 508 C CA . PRO A 1 72 ? 8.950 2.143 8.256 1.00 85.19 72 PRO A CA 1
ATOM 509 C C . PRO A 1 72 ? 9.198 0.716 7.757 1.00 85.19 72 PRO A C 1
ATOM 511 O O . PRO A 1 72 ? 8.305 -0.125 7.860 1.00 85.19 72 PRO A O 1
ATOM 514 N N . GLU A 1 73 ? 10.406 0.409 7.286 1.00 81.50 73 GLU A N 1
ATOM 515 C CA . GLU A 1 73 ? 10.807 -0.960 6.913 1.00 81.50 73 GLU A CA 1
ATOM 516 C C . GLU A 1 73 ? 10.526 -1.958 8.043 1.00 81.50 73 GLU A C 1
ATOM 518 O O . GLU A 1 73 ? 9.961 -3.016 7.812 1.00 81.50 73 GLU A O 1
ATOM 523 N N . THR A 1 74 ? 10.781 -1.573 9.294 1.00 85.94 74 THR A N 1
ATOM 524 C CA . THR A 1 74 ? 10.582 -2.396 10.500 1.00 85.94 74 THR A CA 1
ATOM 525 C C . THR A 1 74 ? 9.118 -2.590 10.923 1.00 85.94 74 THR A C 1
ATOM 527 O O . THR A 1 74 ? 8.857 -3.054 12.032 1.00 85.94 74 THR A O 1
ATOM 530 N N . SER A 1 75 ? 8.149 -2.220 10.079 1.00 87.75 75 SER A N 1
ATOM 531 C CA . SER A 1 75 ? 6.715 -2.300 10.404 1.00 87.75 75 SER A CA 1
ATOM 532 C C . SER A 1 75 ? 6.164 -3.725 10.408 1.00 87.75 75 SER A C 1
ATOM 534 O O . SER A 1 75 ? 5.122 -3.970 11.016 1.00 87.75 75 SER A O 1
ATOM 536 N N . CYS A 1 76 ? 6.840 -4.665 9.747 1.00 86.62 76 CYS A N 1
ATOM 537 C CA . CYS A 1 76 ? 6.526 -6.087 9.819 1.00 86.62 76 CYS A CA 1
ATOM 538 C C . CYS A 1 76 ? 7.791 -6.915 10.068 1.00 86.62 76 CYS A C 1
ATOM 540 O O . CYS A 1 76 ? 8.914 -6.445 9.887 1.00 86.62 76 CYS A O 1
ATOM 542 N N . GLU A 1 77 ? 7.596 -8.166 10.476 1.00 89.38 77 GLU A N 1
ATOM 543 C CA . GLU A 1 77 ? 8.671 -9.129 10.755 1.00 89.38 77 GLU A CA 1
ATOM 544 C C . GLU A 1 77 ? 9.533 -9.472 9.528 1.00 89.38 77 GLU A C 1
ATOM 546 O O . GLU A 1 77 ? 10.690 -9.853 9.678 1.00 89.38 77 GLU A O 1
ATOM 551 N N . GLU A 1 78 ? 8.998 -9.243 8.326 1.00 86.19 78 GLU A N 1
ATOM 552 C CA . GLU A 1 78 ? 9.677 -9.444 7.040 1.00 86.19 78 GLU A CA 1
ATOM 553 C C . GLU A 1 78 ? 10.289 -8.152 6.474 1.00 86.19 78 GLU A C 1
ATOM 555 O O . GLU A 1 78 ? 10.662 -8.092 5.302 1.00 86.19 78 GLU A O 1
ATOM 560 N N . PHE A 1 79 ? 10.364 -7.086 7.277 1.00 83.94 79 PHE A N 1
ATOM 561 C CA . PHE A 1 79 ? 10.958 -5.798 6.904 1.00 83.94 79 PHE A CA 1
ATOM 562 C C . PHE A 1 79 ? 10.381 -5.176 5.614 1.00 83.94 79 PHE A C 1
ATOM 564 O O . PHE A 1 79 ? 11.098 -4.557 4.831 1.00 83.94 79 PHE A O 1
ATOM 571 N N . ASN A 1 80 ? 9.086 -5.390 5.352 1.00 83.75 80 ASN A N 1
ATOM 572 C CA . ASN A 1 80 ? 8.372 -5.008 4.124 1.00 83.75 80 ASN A CA 1
ATOM 573 C C . ASN A 1 80 ? 8.962 -5.582 2.814 1.00 83.75 80 ASN A C 1
ATOM 575 O O . ASN A 1 80 ? 8.573 -5.154 1.728 1.00 83.75 80 ASN A O 1
ATOM 579 N N . SER A 1 81 ? 9.852 -6.576 2.890 1.00 82.69 81 SER A N 1
ATOM 580 C CA . SER A 1 81 ? 10.595 -7.105 1.734 1.00 82.69 81 SER A CA 1
ATOM 581 C C . SER A 1 81 ? 9.719 -7.784 0.675 1.00 82.69 81 SER A C 1
ATOM 583 O O . SER A 1 81 ? 10.071 -7.803 -0.501 1.00 82.69 81 SER A O 1
ATOM 585 N N . LEU A 1 82 ? 8.556 -8.302 1.079 1.00 85.00 82 LEU A N 1
ATOM 586 C CA . LEU A 1 82 ? 7.617 -9.022 0.212 1.00 85.00 82 LEU A CA 1
ATOM 587 C C . LEU A 1 82 ? 6.543 -8.122 -0.420 1.00 85.00 82 LEU A C 1
ATOM 589 O O . LEU A 1 82 ? 5.614 -8.629 -1.049 1.00 85.00 82 LEU A O 1
ATOM 593 N N . LEU A 1 83 ? 6.620 -6.804 -0.222 1.00 88.25 83 LEU A N 1
ATOM 594 C CA . LEU A 1 83 ? 5.644 -5.859 -0.758 1.00 88.25 83 LEU A CA 1
ATOM 595 C C . LEU A 1 83 ? 6.061 -5.369 -2.148 1.00 88.25 83 LEU A C 1
ATOM 597 O O . LEU A 1 83 ? 7.218 -5.029 -2.384 1.00 88.25 83 LEU A O 1
ATOM 601 N N . ASP A 1 84 ? 5.084 -5.290 -3.048 1.00 89.75 84 ASP A N 1
ATOM 602 C CA . ASP A 1 84 ? 5.244 -4.819 -4.422 1.00 89.75 84 ASP A CA 1
ATOM 603 C C . ASP A 1 84 ? 3.976 -4.054 -4.829 1.00 89.75 84 ASP A C 1
ATOM 605 O O . ASP A 1 84 ? 2.891 -4.635 -4.923 1.00 89.75 84 ASP A O 1
ATOM 609 N N . ARG A 1 85 ? 4.082 -2.738 -5.058 1.00 92.12 85 ARG A N 1
ATOM 610 C CA . ARG A 1 85 ? 2.917 -1.948 -5.476 1.00 92.12 85 ARG A CA 1
ATOM 611 C C . ARG A 1 85 ? 2.509 -2.210 -6.921 1.00 92.12 85 ARG A C 1
ATOM 613 O O . ARG A 1 85 ? 1.327 -2.074 -7.223 1.00 92.12 85 ARG A O 1
ATOM 620 N N . ALA A 1 86 ? 3.425 -2.627 -7.795 1.00 92.75 86 ALA A N 1
ATOM 621 C CA . ALA A 1 86 ? 3.097 -2.972 -9.175 1.00 92.75 86 ALA A CA 1
ATOM 622 C C . ALA A 1 86 ? 2.169 -4.197 -9.244 1.00 92.75 86 ALA A C 1
ATOM 624 O O . ALA A 1 86 ? 1.348 -4.290 -10.152 1.00 92.75 86 ALA A O 1
ATOM 625 N N . MET A 1 87 ? 2.180 -5.077 -8.235 1.00 92.94 87 MET A N 1
ATOM 626 C CA . MET A 1 87 ? 1.151 -6.118 -8.092 1.00 92.94 87 MET A CA 1
ATOM 627 C C . MET A 1 87 ? -0.267 -5.524 -7.974 1.00 92.94 87 MET A C 1
ATOM 629 O O . MET A 1 87 ? -1.235 -6.109 -8.461 1.00 92.94 87 MET A O 1
ATOM 633 N N . LEU A 1 88 ? -0.408 -4.362 -7.330 1.00 93.88 88 LEU A N 1
ATOM 634 C CA . LEU A 1 88 ? -1.699 -3.713 -7.096 1.00 93.88 88 LEU A CA 1
ATOM 635 C C . LEU A 1 88 ? -2.147 -2.874 -8.296 1.00 93.88 88 LEU A C 1
ATOM 637 O O . LEU A 1 88 ? -3.299 -2.989 -8.717 1.00 93.88 88 LEU A O 1
ATOM 641 N N . VAL A 1 89 ? -1.245 -2.048 -8.836 1.00 94.56 89 VAL A N 1
ATOM 642 C CA . VAL A 1 89 ? -1.570 -0.999 -9.824 1.00 94.56 89 VAL A CA 1
ATOM 643 C C . VAL A 1 89 ? -0.966 -1.224 -11.216 1.00 94.56 89 VAL A C 1
ATOM 645 O O . VAL A 1 89 ? -1.305 -0.507 -12.151 1.00 94.56 89 VAL A O 1
ATOM 648 N N . GLY A 1 90 ? -0.122 -2.243 -11.382 1.00 94.12 90 GLY A N 1
ATOM 649 C CA . GLY A 1 90 ? 0.643 -2.495 -12.604 1.00 94.12 90 GLY A CA 1
ATOM 650 C C . GLY A 1 90 ? 1.921 -1.657 -12.678 1.00 94.12 90 GLY A C 1
ATOM 651 O O . GLY A 1 90 ? 2.272 -0.936 -11.744 1.00 94.12 90 GLY A O 1
ATOM 652 N N . THR A 1 91 ? 2.641 -1.771 -13.791 1.00 92.50 91 THR A N 1
ATOM 653 C CA . THR A 1 91 ? 3.799 -0.911 -14.089 1.00 92.50 91 THR A CA 1
ATOM 654 C C . THR A 1 91 ? 3.383 0.241 -15.009 1.00 92.50 91 THR A C 1
ATOM 656 O O . THR A 1 91 ? 2.330 0.150 -15.644 1.00 92.50 91 THR A O 1
ATOM 659 N N . PRO A 1 92 ? 4.194 1.310 -15.144 1.00 90.38 92 PRO A N 1
ATOM 6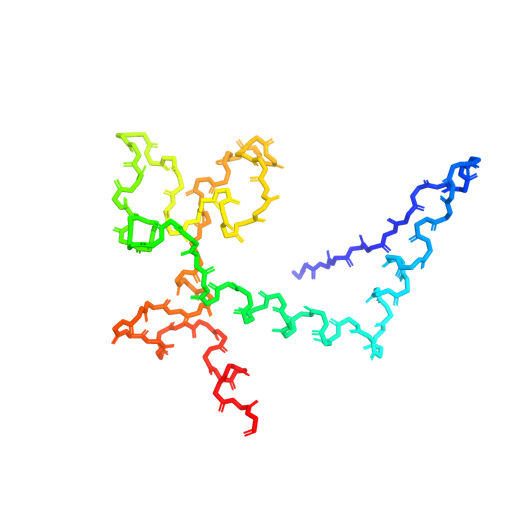60 C CA . PRO A 1 92 ? 3.890 2.404 -16.070 1.00 90.38 92 PRO A CA 1
ATOM 661 C C . PRO A 1 92 ? 3.664 1.947 -17.521 1.00 90.38 92 PRO A C 1
ATOM 663 O O . PRO A 1 92 ? 2.803 2.496 -18.206 1.00 90.38 92 PRO A O 1
ATOM 666 N N . ASP A 1 93 ? 4.395 0.921 -17.967 1.00 92.31 93 ASP A N 1
ATOM 667 C CA . ASP A 1 93 ? 4.294 0.376 -19.328 1.00 92.31 93 ASP A CA 1
ATOM 668 C C . ASP A 1 93 ? 3.183 -0.673 -19.493 1.00 92.31 93 ASP A C 1
ATOM 670 O O . ASP A 1 93 ? 2.753 -0.939 -20.614 1.00 92.31 93 ASP A O 1
ATOM 674 N N . ALA A 1 94 ? 2.729 -1.279 -18.393 1.00 93.81 94 ALA A N 1
ATOM 675 C CA . ALA A 1 94 ? 1.734 -2.350 -18.391 1.00 93.81 94 ALA A CA 1
ATOM 676 C C . ALA A 1 94 ? 0.747 -2.203 -17.211 1.00 93.81 94 ALA A C 1
ATOM 678 O O . ALA A 1 94 ? 0.703 -3.053 -16.316 1.00 93.81 94 ALA A O 1
ATOM 679 N N . PRO A 1 95 ? -0.066 -1.130 -17.155 1.00 93.06 95 PRO A N 1
ATOM 680 C CA . PRO A 1 95 ? -1.012 -0.890 -16.057 1.00 93.06 95 PRO A CA 1
ATOM 681 C C . PRO A 1 95 ? -2.153 -1.925 -15.992 1.00 93.06 95 PRO A C 1
ATOM 683 O O . PRO A 1 95 ? -2.873 -2.040 -14.999 1.00 93.06 95 PRO A O 1
ATOM 686 N N . GLU A 1 96 ? -2.375 -2.691 -17.060 1.00 95.06 96 GLU A N 1
ATOM 687 C CA . GLU A 1 96 ? -3.380 -3.753 -17.129 1.00 95.06 96 GLU A CA 1
ATOM 688 C C . GLU A 1 96 ? -3.045 -5.001 -16.309 1.00 95.06 96 GLU A C 1
ATOM 690 O O . GLU A 1 96 ? -3.954 -5.782 -16.035 1.00 95.06 96 GLU A O 1
ATOM 695 N N . ILE A 1 97 ? -1.785 -5.193 -15.905 1.00 94.75 97 ILE A N 1
ATOM 696 C CA . ILE A 1 97 ? -1.386 -6.365 -15.108 1.00 94.75 97 ILE A CA 1
ATOM 697 C C . ILE A 1 97 ? -1.698 -6.194 -13.614 1.00 94.75 97 ILE A C 1
ATOM 699 O O . ILE A 1 97 ? -1.677 -7.173 -12.871 1.00 94.75 97 ILE A O 1
ATOM 703 N N . GLY A 1 98 ? -1.979 -4.964 -13.171 1.00 95.50 98 GLY A N 1
ATOM 704 C CA . GLY A 1 98 ? -2.297 -4.659 -11.780 1.00 95.50 98 GLY A CA 1
ATOM 705 C C . GLY A 1 98 ? -3.609 -5.296 -11.334 1.00 95.50 98 GLY A C 1
ATOM 706 O O . GLY A 1 98 ? -4.625 -5.209 -12.027 1.00 95.50 98 GLY A O 1
ATOM 707 N N . PHE A 1 99 ? -3.620 -5.887 -10.139 1.00 96.31 99 PHE A N 1
ATOM 708 C CA . PHE A 1 99 ? -4.796 -6.562 -9.589 1.00 96.31 99 PHE A CA 1
ATOM 709 C C . PHE A 1 99 ? -6.040 -5.658 -9.531 1.00 96.31 99 PHE A C 1
ATOM 711 O O . PHE A 1 99 ? -7.153 -6.110 -9.800 1.00 96.31 99 PHE A O 1
ATOM 718 N N . PHE A 1 100 ? -5.862 -4.368 -9.227 1.00 96.12 100 PHE A N 1
ATOM 719 C CA . PHE A 1 100 ? -6.949 -3.393 -9.120 1.00 96.12 100 PHE A CA 1
ATOM 720 C C . PHE A 1 100 ? -7.175 -2.564 -10.393 1.00 96.12 100 PHE A C 1
ATOM 722 O O . PHE A 1 100 ? -7.873 -1.551 -10.345 1.00 96.12 100 PHE A O 1
ATOM 729 N N . THR A 1 101 ? -6.660 -2.990 -11.554 1.00 95.12 101 THR A N 1
ATOM 730 C CA . THR A 1 101 ? -6.799 -2.241 -12.820 1.00 95.12 101 THR A CA 1
ATOM 731 C C . THR A 1 101 ? -8.262 -1.927 -13.177 1.00 95.12 101 THR A C 1
ATOM 733 O O . THR A 1 101 ? -8.565 -0.850 -13.686 1.00 95.12 101 THR A O 1
ATOM 736 N N . SER A 1 102 ? -9.205 -2.823 -12.859 1.00 93.19 102 SER A N 1
ATOM 737 C CA . SER A 1 102 ? -10.641 -2.615 -13.106 1.00 93.19 102 SER A CA 1
ATOM 738 C C . SER A 1 102 ? -11.249 -1.508 -12.244 1.00 93.19 102 SER A C 1
ATOM 740 O O . SER A 1 102 ? -12.167 -0.827 -12.690 1.00 93.19 102 SER A O 1
ATOM 742 N N . ILE A 1 103 ? -10.726 -1.317 -11.031 1.00 91.44 103 ILE A N 1
ATOM 743 C CA . ILE A 1 103 ? -11.140 -0.260 -10.107 1.00 91.44 103 ILE A CA 1
ATOM 744 C C . ILE A 1 103 ? -10.537 1.087 -10.520 1.00 91.44 103 ILE A C 1
ATOM 746 O O . ILE A 1 103 ? -11.182 2.116 -10.367 1.00 91.44 103 ILE A O 1
ATOM 750 N N . LEU A 1 104 ? -9.311 1.080 -11.047 1.00 91.00 104 LEU A N 1
ATOM 751 C CA . LEU A 1 104 ? -8.603 2.289 -11.478 1.00 91.00 104 LEU A CA 1
ATOM 752 C C . LEU A 1 104 ? -9.119 2.848 -12.810 1.00 91.00 104 LEU A C 1
ATOM 754 O O . LEU A 1 104 ? -9.156 4.059 -12.997 1.00 91.00 104 LEU A O 1
ATOM 758 N N . LYS A 1 105 ? -9.533 1.974 -13.737 1.00 85.25 105 LYS A N 1
ATOM 759 C CA . LYS A 1 105 ? -10.070 2.363 -15.055 1.00 85.25 105 LYS A CA 1
ATOM 760 C C . LYS A 1 105 ? -11.542 2.786 -15.023 1.00 85.25 105 LYS A C 1
ATOM 762 O O . LYS A 1 105 ? -12.032 3.301 -16.024 1.00 85.25 105 LYS A O 1
ATOM 767 N N . GLY A 1 106 ? -12.248 2.512 -13.928 1.00 69.44 106 GLY A N 1
ATOM 768 C CA . GLY A 1 106 ? -13.662 2.827 -13.766 1.00 69.44 106 GLY A CA 1
ATOM 769 C C . GLY A 1 106 ? -13.880 4.132 -13.009 1.00 69.44 106 GLY A C 1
ATOM 770 O O . GLY A 1 106 ? -13.983 4.099 -11.787 1.00 69.44 106 GLY A O 1
ATOM 771 N N . ASP A 1 107 ? -14.010 5.231 -13.753 1.00 50.59 107 ASP A N 1
ATOM 772 C CA . ASP A 1 107 ? -14.870 6.377 -13.422 1.00 50.59 107 ASP A CA 1
ATOM 773 C C . ASP A 1 107 ? -15.840 6.610 -14.593 1.00 50.59 107 ASP A C 1
ATOM 775 O O . ASP A 1 107 ? -15.365 6.671 -15.753 1.00 50.59 107 ASP A O 1
#

Secondary structure (DSSP, 8-state):
------------TT--THHHHHHTSHHHHHHHHHHHHHHTT--TTTTTTTTTTT--TT---SS--HHHH-S-GGGSTTTTTT--SHHHH-BTTBGGGSTTHHHHS--

Radius of gyration: 16.32 Å; chains: 1; bounding box: 42×31×46 Å

pLDDT: mean 83.78, std 11.86, range [50.59, 96.31]

Foldseek 3Di:
DDDDDDDDPDDDPPGDPVVSVVCVDPVRVVVVVLVLLVLLVDFPPPPCLQCQVPQDPVQQAHSDDCRSVVDQLVPDPNSNSPDHSCCAQNDPVCRVNHPCSVSVPDD